Protein AF-A0A958GBY7-F1 (afdb_monomer)

Nearest PDB structures (foldseek):
  2dck-assembly1_A  TM=3.651E-01  e=3.935E+00  Bacillus sp. 41M-1
  6okt-assembly1_H  TM=3.185E-01  e=4.945E+00  Clostridioides difficile
  6o2m-assembly1_A  TM=3.184E-01  e=4.671E+00  Clostridioides difficile

Mean predicted aligned error: 2.13 Å

Sequence (61 aa):
MLYLHLGEIDDVDEVYLNGRRIGGSGAFPPRFYTAYSVYRIYPLPEEYLNAGGNNVLAVRV

pLDDT: mean 97.38, std 1.7, range [87.12, 98.75]

Secondary structure (DSSP, 8-state):
-EEEEEEE-SS-EEEEETTEEEEEESB-TTS-B--TTPEEEEEE-GGG--TTS---EEEE-

Structure (mmCIF, N/CA/C/O backbone):
data_AF-A0A958GBY7-F1
#
_entry.id   AF-A0A958GBY7-F1
#
loop_
_atom_site.group_PDB
_atom_site.id
_atom_site.type_symbol
_atom_site.label_atom_id
_atom_site.label_alt_id
_atom_site.label_comp_id
_atom_site.label_asym_id
_atom_site.label_entity_id
_atom_site.label_seq_id
_atom_site.pdbx_PDB_ins_code
_atom_site.Cartn_x
_atom_site.Cartn_y
_atom_site.Cartn_z
_atom_site.occupancy
_atom_site.B_iso_or_equiv
_atom_site.auth_seq_id
_atom_site.auth_comp_id
_atom_site.auth_asym_id
_atom_site.auth_atom_id
_atom_site.pdbx_PDB_model_num
ATOM 1 N N . MET A 1 1 ? 0.409 3.325 18.279 1.00 87.12 1 MET A N 1
ATOM 2 C CA . MET A 1 1 ? 1.174 3.137 17.027 1.00 87.12 1 MET A CA 1
ATOM 3 C C . MET A 1 1 ? 0.910 1.761 16.423 1.00 87.12 1 MET A C 1
ATOM 5 O O . MET A 1 1 ? 1.220 0.758 17.059 1.00 87.12 1 MET A O 1
ATOM 9 N N . LEU A 1 2 ? 0.329 1.719 15.220 1.00 95.94 2 LEU A N 1
ATOM 10 C CA . LEU A 1 2 ? 0.049 0.492 14.462 1.00 95.94 2 LEU A CA 1
ATOM 11 C C . LEU A 1 2 ? 0.883 0.451 13.175 1.00 95.94 2 LEU A C 1
ATOM 13 O O . LEU A 1 2 ? 1.215 1.496 12.615 1.00 95.94 2 LEU A O 1
ATOM 17 N N . TYR A 1 3 ? 1.181 -0.756 12.694 1.00 97.75 3 TYR A N 1
ATOM 18 C CA . TYR A 1 3 ? 1.930 -0.987 11.459 1.00 97.75 3 TYR A CA 1
ATOM 19 C C . TYR A 1 3 ? 1.216 -2.014 10.583 1.00 97.75 3 TYR A C 1
ATOM 21 O O . TYR A 1 3 ? 0.703 -3.017 11.079 1.00 97.75 3 TYR A O 1
ATOM 29 N N . LEU A 1 4 ? 1.217 -1.772 9.275 1.00 97.75 4 LEU A N 1
ATOM 30 C CA . LEU A 1 4 ? 0.792 -2.723 8.259 1.00 97.75 4 LEU A CA 1
ATOM 31 C C . LEU A 1 4 ? 2.019 -3.443 7.702 1.00 97.75 4 LEU A C 1
ATOM 33 O O . LEU A 1 4 ? 2.903 -2.808 7.130 1.00 97.75 4 LEU A O 1
ATOM 37 N N . HIS A 1 5 ? 2.046 -4.765 7.847 1.00 98.06 5 HIS A N 1
ATOM 38 C CA . HIS A 1 5 ? 3.077 -5.630 7.283 1.00 98.06 5 HIS A CA 1
ATOM 39 C C . HIS A 1 5 ? 2.529 -6.275 6.008 1.00 98.06 5 HIS A C 1
ATOM 41 O O . HIS A 1 5 ? 1.585 -7.058 6.085 1.00 98.06 5 HIS A O 1
ATOM 47 N N . LEU A 1 6 ? 3.107 -5.941 4.853 1.00 97.06 6 LEU A N 1
ATOM 48 C CA . LEU A 1 6 ? 2.711 -6.510 3.554 1.00 97.06 6 LEU A CA 1
ATOM 49 C C . LEU A 1 6 ? 3.688 -7.572 3.039 1.00 97.06 6 LEU A C 1
ATOM 51 O O . LEU A 1 6 ? 3.376 -8.263 2.076 1.00 97.06 6 LEU A O 1
ATOM 55 N N . GLY A 1 7 ? 4.844 -7.728 3.686 1.00 97.19 7 GLY A N 1
ATOM 56 C CA . GLY A 1 7 ? 5.877 -8.646 3.223 1.00 97.19 7 GLY A CA 1
ATOM 57 C C . GLY A 1 7 ? 6.554 -8.129 1.958 1.00 97.19 7 GLY A C 1
ATOM 58 O O . GLY A 1 7 ? 6.839 -6.936 1.848 1.00 97.19 7 GLY A O 1
ATOM 59 N N . GLU A 1 8 ? 6.819 -9.026 1.018 1.00 96.81 8 GLU A N 1
ATOM 60 C CA . GLU A 1 8 ? 7.406 -8.697 -0.279 1.00 96.81 8 GLU A CA 1
ATOM 61 C C . GLU A 1 8 ? 6.317 -8.670 -1.358 1.00 96.81 8 GLU A C 1
ATOM 63 O O . GLU A 1 8 ? 5.464 -9.553 -1.437 1.00 96.81 8 GLU A O 1
ATOM 68 N N . ILE A 1 9 ? 6.355 -7.634 -2.189 1.00 96.88 9 ILE A N 1
ATOM 69 C CA . ILE A 1 9 ? 5.579 -7.480 -3.422 1.00 96.88 9 ILE A CA 1
ATOM 70 C C . ILE A 1 9 ? 6.604 -7.319 -4.544 1.00 96.88 9 ILE A C 1
ATOM 72 O O . ILE A 1 9 ? 7.580 -6.590 -4.354 1.00 96.88 9 ILE A O 1
ATOM 76 N N . ASP A 1 10 ? 6.377 -7.986 -5.678 1.00 97.50 10 ASP A N 1
ATOM 77 C CA . ASP A 1 10 ? 7.343 -8.065 -6.779 1.00 97.50 10 ASP A CA 1
ATOM 78 C C . ASP A 1 10 ? 7.712 -6.670 -7.307 1.00 97.50 10 ASP A C 1
ATOM 80 O O . ASP A 1 10 ? 8.721 -6.106 -6.926 1.00 97.50 10 ASP A O 1
ATOM 84 N N . ASP A 1 11 ? 6.886 -5.986 -8.087 1.00 97.69 11 ASP A N 1
ATOM 85 C CA . ASP A 1 11 ? 7.384 -4.742 -8.682 1.00 97.69 11 ASP A CA 1
ATOM 86 C C . ASP A 1 11 ? 7.166 -3.495 -7.828 1.00 97.69 11 ASP A C 1
ATOM 88 O O . ASP A 1 11 ? 8.118 -2.894 -7.323 1.00 97.69 11 ASP A O 1
ATOM 92 N N . VAL A 1 12 ? 5.923 -3.050 -7.693 1.00 98.44 12 VAL A N 1
ATOM 93 C CA . VAL A 1 12 ? 5.611 -1.723 -7.160 1.00 98.44 12 VAL A CA 1
ATOM 94 C C . VAL A 1 12 ? 4.388 -1.816 -6.273 1.00 98.44 12 VAL A C 1
ATOM 96 O O . VAL A 1 12 ? 3.499 -2.626 -6.513 1.00 98.44 12 VAL A O 1
ATOM 99 N N . ASP A 1 13 ? 4.323 -0.961 -5.261 1.00 98.50 13 ASP A N 1
ATOM 100 C CA . ASP A 1 13 ? 3.093 -0.740 -4.523 1.00 98.50 13 ASP A CA 1
ATOM 101 C C . ASP A 1 13 ? 2.869 0.731 -4.151 1.00 98.50 13 ASP A C 1
ATOM 103 O O . ASP A 1 13 ? 3.798 1.524 -3.980 1.00 98.50 13 ASP A O 1
ATOM 107 N N . GLU A 1 14 ? 1.598 1.084 -3.982 1.00 98.62 14 GLU A N 1
ATOM 108 C CA . GLU A 1 14 ? 1.166 2.283 -3.270 1.00 98.62 14 GLU A CA 1
ATOM 109 C C . GLU A 1 14 ? 0.070 1.910 -2.273 1.00 98.62 14 GLU A C 1
ATOM 111 O O . GLU A 1 14 ? -0.912 1.254 -2.629 1.00 98.62 14 GLU A O 1
ATOM 116 N N . VAL A 1 15 ? 0.217 2.359 -1.027 1.00 98.56 15 VAL A N 1
ATOM 117 C CA . VAL A 1 15 ? -0.695 2.008 0.065 1.00 98.56 15 VAL A CA 1
ATOM 118 C C . VAL A 1 15 ? -1.456 3.229 0.543 1.00 98.56 15 VAL A C 1
ATOM 120 O O . VAL A 1 15 ? -0.877 4.291 0.797 1.00 98.56 15 VAL A O 1
ATOM 123 N N . TYR A 1 16 ? -2.762 3.049 0.720 1.00 98.75 16 TYR A N 1
ATOM 124 C CA . TYR A 1 16 ? -3.687 4.072 1.177 1.00 98.75 16 TYR A CA 1
ATOM 125 C C . TYR A 1 16 ? -4.489 3.582 2.383 1.00 98.75 16 TYR A C 1
ATOM 127 O O . TYR A 1 16 ? -5.002 2.464 2.385 1.00 98.75 16 TYR A O 1
ATOM 135 N N . LEU A 1 17 ? -4.653 4.455 3.376 1.00 98.75 17 LEU A N 1
ATOM 136 C CA . LEU A 1 17 ? -5.563 4.289 4.506 1.00 98.75 17 LEU A CA 1
ATOM 137 C C . LEU A 1 17 ? -6.670 5.337 4.397 1.00 98.75 17 LEU A C 1
ATOM 139 O O . LEU A 1 17 ? -6.390 6.534 4.361 1.00 98.75 17 LEU A O 1
ATOM 143 N N . ASN A 1 18 ? -7.925 4.891 4.317 1.00 98.25 18 ASN A N 1
ATOM 144 C CA . ASN A 1 18 ? -9.105 5.755 4.200 1.00 98.25 18 ASN A CA 1
ATOM 145 C C . ASN A 1 18 ? -8.963 6.812 3.082 1.00 98.25 18 ASN A C 1
ATOM 147 O O . ASN A 1 18 ? -9.296 7.983 3.251 1.00 98.25 18 ASN A O 1
ATOM 151 N N . GLY A 1 19 ? -8.411 6.394 1.936 1.00 98.31 19 GLY A N 1
ATOM 152 C CA . GLY A 1 19 ? -8.177 7.247 0.765 1.00 98.31 19 GLY A CA 1
ATOM 153 C C . GLY A 1 19 ? -6.924 8.130 0.831 1.00 98.31 19 GLY A C 1
ATOM 154 O O . GLY A 1 19 ? -6.624 8.821 -0.140 1.00 98.31 19 GLY A O 1
ATOM 155 N N . ARG A 1 20 ? -6.159 8.108 1.931 1.00 98.44 20 ARG A N 1
ATOM 156 C CA . ARG A 1 20 ? -4.917 8.883 2.094 1.00 98.44 20 ARG A CA 1
ATOM 157 C C . ARG A 1 20 ? -3.696 7.995 1.908 1.00 98.44 20 ARG A C 1
ATOM 159 O O . ARG A 1 20 ? -3.610 6.943 2.531 1.00 98.44 20 ARG A O 1
ATOM 166 N N . ARG A 1 21 ? -2.739 8.418 1.078 1.00 98.06 21 ARG A N 1
ATOM 167 C CA . ARG A 1 21 ? -1.502 7.659 0.834 1.00 98.06 21 ARG A CA 1
ATOM 168 C C . ARG A 1 21 ? -0.646 7.630 2.103 1.00 98.06 21 ARG A C 1
ATOM 170 O O . ARG A 1 21 ? -0.355 8.686 2.661 1.00 98.06 21 ARG A O 1
ATOM 177 N N . ILE A 1 22 ? -0.233 6.439 2.526 1.00 98.38 22 ILE A N 1
ATOM 178 C CA . ILE A 1 22 ? 0.618 6.215 3.708 1.00 98.38 22 ILE A CA 1
ATOM 179 C C . ILE A 1 22 ? 1.994 5.641 3.357 1.00 98.38 22 ILE A C 1
ATOM 181 O O . ILE A 1 22 ? 2.900 5.672 4.184 1.00 98.38 22 ILE A O 1
ATOM 185 N N . GLY A 1 23 ? 2.177 5.140 2.134 1.00 97.81 23 GLY A N 1
ATOM 186 C CA . GLY A 1 23 ? 3.436 4.526 1.733 1.00 97.81 23 GLY A CA 1
ATOM 187 C C . GLY A 1 23 ? 3.421 3.966 0.317 1.00 97.81 23 GLY A C 1
ATOM 188 O O . GLY A 1 23 ? 2.459 4.147 -0.430 1.00 97.81 23 GLY A O 1
ATOM 189 N N . GLY A 1 24 ? 4.529 3.332 -0.041 1.00 97.94 24 GLY A N 1
ATOM 190 C CA . GLY A 1 24 ? 4.733 2.619 -1.298 1.00 97.94 24 GLY A CA 1
ATOM 191 C C . GLY A 1 24 ? 6.218 2.398 -1.577 1.00 97.94 24 GLY A C 1
ATOM 192 O O . GLY A 1 24 ? 7.075 3.081 -1.003 1.00 97.94 24 GLY A O 1
ATOM 193 N N . SER A 1 25 ? 6.542 1.441 -2.433 1.00 98.38 25 SER A N 1
ATOM 194 C CA . SER A 1 25 ? 7.901 1.131 -2.880 1.00 98.38 2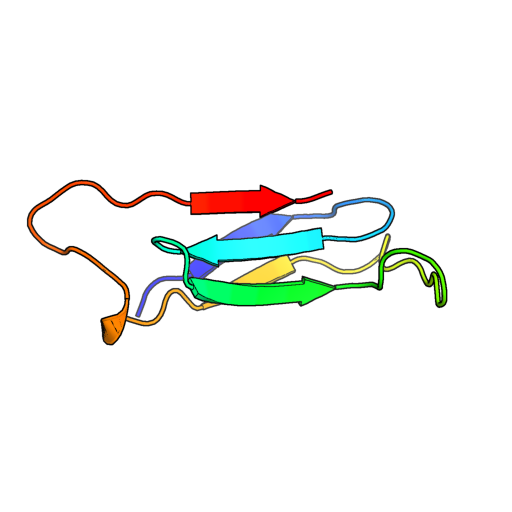5 SER A CA 1
ATOM 195 C C . SER A 1 25 ? 7.906 0.813 -4.373 1.00 98.3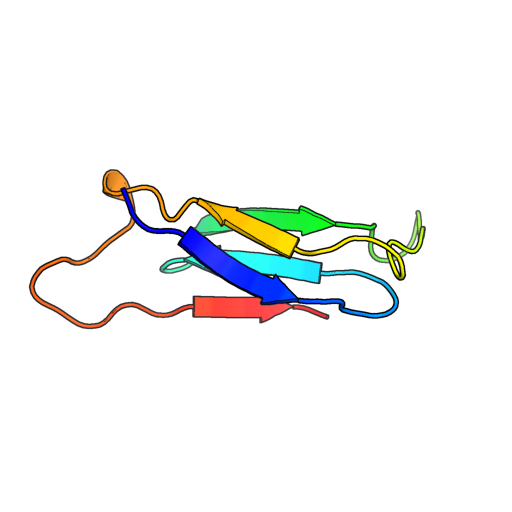8 25 SER A C 1
ATOM 197 O O . SER A 1 25 ? 6.936 0.287 -4.903 1.00 98.38 25 SER A O 1
ATOM 199 N N . GLY A 1 26 ? 8.991 1.167 -5.066 1.00 97.81 26 GLY A N 1
ATOM 200 C CA . GLY A 1 26 ? 9.019 1.155 -6.532 1.00 97.81 26 GLY A CA 1
ATOM 201 C C . GLY A 1 26 ? 8.357 2.401 -7.137 1.00 97.81 26 GLY A C 1
ATOM 202 O O . GLY A 1 26 ? 7.988 3.336 -6.420 1.00 97.81 26 GLY A O 1
ATOM 203 N N . ALA A 1 27 ? 8.197 2.420 -8.459 1.00 98.19 27 ALA A N 1
ATOM 204 C CA . ALA A 1 27 ? 7.338 3.385 -9.140 1.00 98.19 27 ALA A CA 1
ATOM 205 C C . ALA A 1 27 ? 6.666 2.784 -10.372 1.00 98.19 27 ALA A C 1
ATOM 207 O O . ALA A 1 27 ? 7.288 2.079 -11.163 1.00 98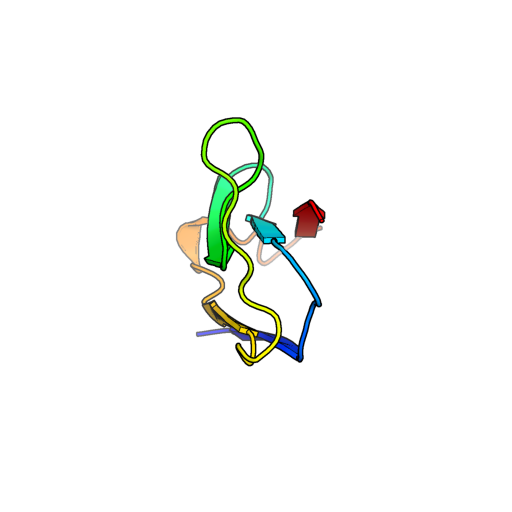.19 27 ALA A O 1
ATOM 208 N N . PHE A 1 28 ? 5.394 3.131 -10.554 1.00 97.62 28 PHE A N 1
ATOM 209 C CA . PHE A 1 28 ? 4.622 2.792 -11.743 1.00 97.62 28 PHE A CA 1
ATOM 210 C C . PHE A 1 28 ? 5.139 3.549 -12.987 1.00 97.62 28 PHE A C 1
ATOM 212 O O . PHE A 1 28 ? 5.832 4.567 -12.863 1.00 97.62 28 PHE A O 1
ATOM 219 N N . PRO A 1 29 ? 4.782 3.102 -14.208 1.00 96.94 29 PRO A N 1
ATOM 220 C CA . PRO A 1 29 ? 5.063 3.840 -15.438 1.00 96.94 29 PRO A CA 1
ATOM 221 C C . PRO A 1 29 ? 4.612 5.316 -15.380 1.00 96.94 29 PRO A C 1
ATOM 223 O O . PRO A 1 29 ? 3.643 5.640 -14.690 1.00 96.94 29 PRO A O 1
ATOM 226 N N . PRO A 1 30 ? 5.269 6.229 -16.124 1.00 96.88 30 PRO A N 1
ATOM 227 C CA . PRO A 1 30 ? 6.270 5.960 -17.164 1.00 96.88 30 PRO A CA 1
ATOM 228 C C . PRO A 1 30 ? 7.711 5.824 -16.652 1.00 96.88 30 PRO A C 1
ATOM 230 O O . PRO A 1 30 ? 8.572 5.355 -17.388 1.00 96.88 30 PRO A O 1
ATOM 233 N N . ARG A 1 31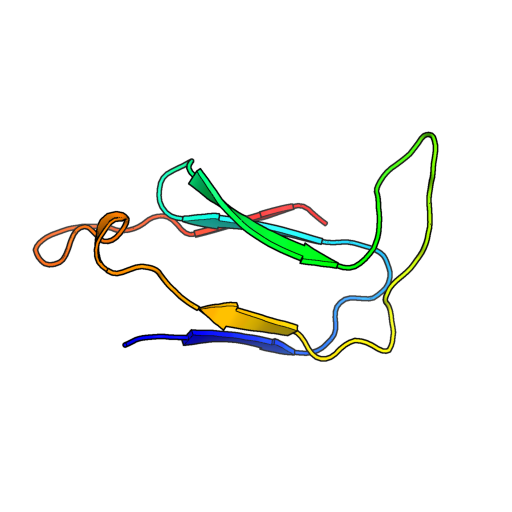 ? 7.998 6.222 -15.409 1.00 96.38 31 ARG A N 1
ATOM 234 C CA . ARG A 1 31 ? 9.337 6.098 -14.807 1.00 96.38 31 ARG A CA 1
ATOM 235 C C . ARG A 1 31 ? 9.396 4.864 -13.918 1.00 96.38 31 ARG A C 1
ATOM 237 O O . ARG A 1 31 ? 9.546 4.980 -12.706 1.00 96.38 31 ARG A O 1
ATOM 244 N N . PHE A 1 32 ? 9.221 3.708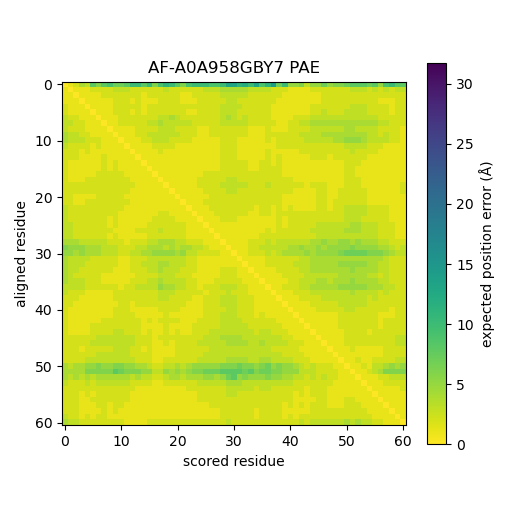 -14.547 1.00 97.31 32 PHE A N 1
ATOM 245 C CA . PHE A 1 32 ? 9.155 2.436 -13.848 1.00 97.31 32 PHE A CA 1
ATOM 246 C C . PHE A 1 32 ? 10.480 2.091 -13.164 1.00 97.31 32 PHE A C 1
ATOM 248 O O . PHE A 1 32 ? 11.540 2.159 -13.789 1.00 97.31 32 PHE A O 1
ATOM 255 N N . TYR A 1 33 ? 10.400 1.677 -11.902 1.00 97.88 33 TYR A N 1
ATOM 256 C CA . TYR A 1 33 ? 11.456 0.918 -11.245 1.00 97.88 33 TYR A CA 1
ATOM 257 C C . TYR A 1 33 ? 10.849 -0.031 -10.215 1.00 97.88 33 TYR A C 1
ATOM 259 O O . TYR A 1 33 ? 9.901 0.318 -9.510 1.00 97.88 33 TYR A O 1
ATOM 267 N N . THR A 1 34 ? 11.418 -1.228 -10.147 1.00 97.69 34 THR A N 1
ATOM 268 C CA . THR A 1 34 ? 10.984 -2.306 -9.257 1.00 97.69 34 THR A CA 1
ATOM 269 C C . THR A 1 34 ? 11.506 -2.120 -7.828 1.00 97.69 34 THR A C 1
ATOM 271 O O . THR A 1 34 ? 12.494 -1.418 -7.590 1.00 97.69 34 THR A O 1
ATOM 274 N N . ALA A 1 35 ? 10.840 -2.767 -6.878 1.00 97.50 35 ALA A N 1
ATOM 275 C CA . ALA A 1 35 ? 11.207 -2.882 -5.474 1.00 97.50 35 ALA A CA 1
ATOM 276 C C . ALA A 1 35 ? 10.969 -4.312 -4.942 1.00 97.50 35 ALA A C 1
ATOM 278 O O . ALA A 1 35 ? 10.573 -4.490 -3.788 1.00 97.50 35 ALA A O 1
ATOM 279 N N . TYR A 1 36 ? 11.237 -5.328 -5.767 1.00 96.75 36 TYR A N 1
ATOM 280 C CA . TYR A 1 36 ? 10.958 -6.743 -5.463 1.00 96.75 36 TYR A CA 1
ATOM 281 C C . TYR A 1 36 ? 11.596 -7.269 -4.195 1.00 96.75 36 TYR A C 1
ATOM 283 O O . TYR A 1 36 ? 10.986 -8.046 -3.470 1.00 96.75 36 TYR A O 1
ATOM 291 N N . SER A 1 37 ? 12.792 -6.793 -3.870 1.00 96.50 37 SER A N 1
ATOM 292 C CA . SER A 1 37 ? 13.517 -7.226 -2.679 1.00 96.50 37 SER A CA 1
ATOM 293 C C . SER A 1 37 ? 13.173 -6.415 -1.424 1.00 96.50 37 SER A C 1
ATOM 295 O O . SER A 1 37 ? 13.885 -6.508 -0.424 1.00 96.50 37 SER A O 1
ATOM 297 N N . VAL A 1 38 ? 12.169 -5.532 -1.473 1.00 97.75 38 VAL A N 1
ATOM 298 C CA . VAL A 1 38 ? 11.821 -4.659 -0.344 1.00 97.75 38 VAL A CA 1
ATOM 299 C C . VAL A 1 38 ? 10.762 -5.320 0.530 1.00 97.75 38 VAL A C 1
ATOM 301 O O . VAL A 1 38 ? 9.621 -5.517 0.111 1.00 97.75 38 VAL A O 1
ATOM 304 N N . TYR A 1 39 ? 11.112 -5.565 1.791 1.00 97.75 39 TYR A N 1
ATOM 305 C CA . TYR A 1 39 ? 10.147 -5.945 2.817 1.00 97.75 39 TYR A CA 1
ATOM 306 C C . TYR A 1 39 ? 9.363 -4.715 3.298 1.00 97.75 39 TYR A C 1
ATOM 308 O O . TYR A 1 39 ? 9.939 -3.749 3.805 1.00 97.75 39 TYR A O 1
ATOM 316 N N . ARG A 1 40 ? 8.039 -4.737 3.136 1.00 98.06 40 ARG A N 1
ATOM 317 C CA . ARG A 1 40 ? 7.162 -3.571 3.293 1.00 98.06 40 ARG A CA 1
ATOM 318 C C . ARG A 1 40 ? 6.484 -3.551 4.655 1.00 98.06 40 ARG A C 1
ATOM 320 O O . ARG A 1 40 ? 5.675 -4.423 4.989 1.00 98.06 40 ARG A O 1
ATOM 327 N N . ILE A 1 41 ? 6.803 -2.511 5.420 1.00 98.12 41 ILE A N 1
ATOM 328 C CA . ILE A 1 41 ? 6.169 -2.177 6.694 1.00 98.12 41 ILE A CA 1
ATOM 329 C C . ILE A 1 41 ? 5.804 -0.695 6.648 1.00 98.12 41 ILE A C 1
ATOM 331 O O . ILE A 1 41 ? 6.690 0.159 6.594 1.00 98.12 41 ILE A O 1
ATOM 335 N N . TYR A 1 42 ? 4.509 -0.387 6.681 1.00 97.94 42 TYR A N 1
ATOM 336 C CA . TYR A 1 42 ? 4.020 0.991 6.650 1.00 97.94 42 TYR A CA 1
ATOM 337 C C . TYR A 1 42 ? 3.378 1.362 7.988 1.00 97.94 42 TYR A C 1
ATOM 339 O O . TYR A 1 42 ? 2.530 0.609 8.478 1.0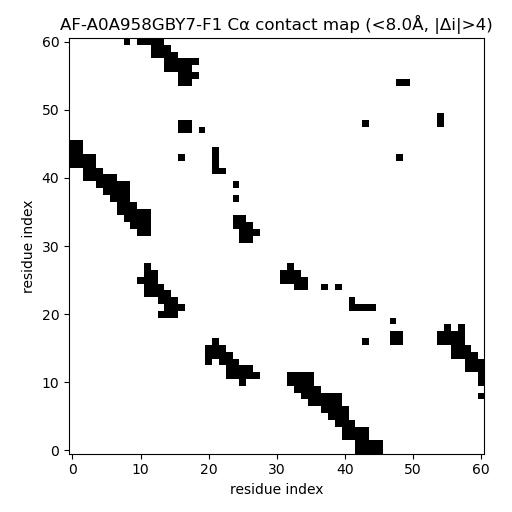0 97.94 42 TYR A O 1
ATOM 347 N N . PRO A 1 43 ? 3.749 2.500 8.604 1.00 97.69 43 PRO A N 1
ATOM 348 C CA . PRO A 1 43 ? 3.029 2.992 9.769 1.00 97.69 43 PRO A CA 1
ATOM 349 C C . PRO A 1 43 ? 1.592 3.341 9.371 1.00 97.69 43 PRO A C 1
ATOM 351 O O . PRO A 1 43 ? 1.355 3.858 8.279 1.00 97.69 43 PRO A O 1
ATOM 354 N N . LEU A 1 44 ? 0.641 3.070 10.262 1.00 97.81 44 LEU A N 1
ATOM 355 C CA . LEU A 1 44 ? -0.738 3.534 10.144 1.00 97.81 44 LEU A CA 1
ATOM 356 C C . LEU A 1 44 ? -0.890 4.784 11.023 1.00 97.81 44 LEU A C 1
ATOM 358 O O . LEU A 1 44 ? -0.967 4.634 12.247 1.00 97.81 44 LEU A O 1
ATOM 362 N N . PRO A 1 45 ? -0.893 6.000 10.443 1.00 97.19 45 PRO A N 1
ATOM 363 C CA . PRO A 1 45 ? -1.004 7.229 11.219 1.00 97.19 45 PRO A CA 1
ATOM 364 C C . PRO A 1 45 ? -2.341 7.264 11.959 1.00 97.19 45 PRO A C 1
ATOM 366 O O . PRO A 1 45 ? -3.395 7.005 11.368 1.00 97.19 45 PRO A O 1
ATOM 369 N N . GLU A 1 46 ? -2.303 7.559 13.257 1.00 96.50 46 GLU A N 1
ATOM 370 C CA . GLU A 1 46 ? -3.492 7.534 14.115 1.00 96.50 46 GLU A CA 1
ATOM 371 C 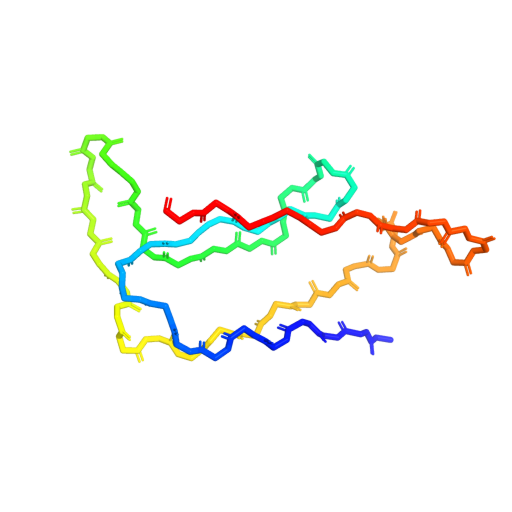C . GLU A 1 46 ? -4.525 8.573 13.662 1.00 96.50 46 GLU A C 1
ATOM 373 O O . GLU A 1 46 ? -5.725 8.316 13.715 1.00 96.50 46 GLU A O 1
ATOM 378 N N . GLU A 1 47 ? -4.070 9.692 13.096 1.00 96.94 47 GLU A N 1
ATOM 379 C CA . GLU A 1 47 ? -4.908 10.743 12.521 1.00 96.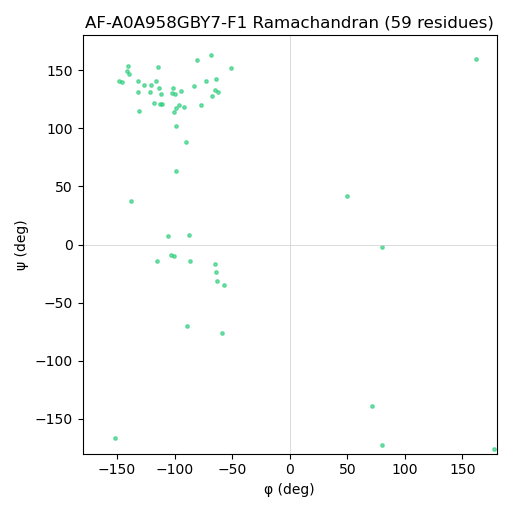94 47 GLU A CA 1
ATOM 380 C C . GLU A 1 47 ? -5.716 10.299 11.290 1.00 96.94 47 GLU A C 1
ATOM 382 O O . GLU A 1 47 ? -6.656 10.988 10.889 1.00 96.94 47 GLU A O 1
ATOM 387 N N . TYR A 1 48 ? -5.352 9.180 10.656 1.00 97.75 48 TYR A N 1
ATOM 388 C CA . TYR A 1 48 ? -6.073 8.634 9.503 1.00 97.75 48 TYR A CA 1
ATOM 389 C C . TYR A 1 48 ? -6.994 7.480 9.891 1.00 97.75 48 TYR A C 1
ATOM 391 O O . TYR A 1 48 ? -7.803 7.063 9.062 1.00 97.75 48 TYR A O 1
ATOM 399 N N . LEU A 1 49 ? -6.900 6.969 11.122 1.00 97.38 49 LEU A N 1
ATOM 400 C CA . LEU A 1 49 ? -7.713 5.862 11.607 1.00 97.38 49 LEU A CA 1
ATOM 401 C C . LEU A 1 49 ? -9.082 6.341 12.100 1.00 97.38 49 LEU A C 1
ATOM 403 O O . LEU A 1 49 ? -9.213 7.296 12.860 1.00 97.38 49 LEU A O 1
ATOM 407 N N . ASN A 1 50 ? -10.118 5.596 11.734 1.00 97.00 50 ASN A N 1
ATOM 408 C CA . ASN A 1 50 ? -11.421 5.653 12.375 1.00 97.00 50 ASN A CA 1
ATOM 409 C C . ASN A 1 50 ? -11.448 4.639 13.529 1.00 97.00 50 ASN A C 1
ATOM 411 O O . ASN A 1 50 ? -11.799 3.479 13.326 1.00 97.00 50 ASN A O 1
ATOM 415 N N . ALA A 1 51 ? -11.028 5.049 14.728 1.00 92.06 5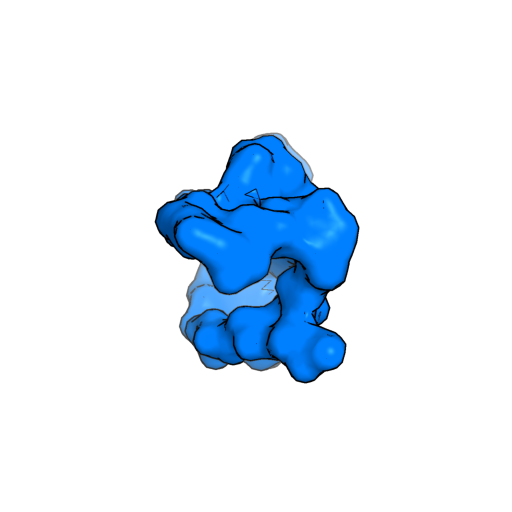1 ALA A N 1
ATOM 416 C CA . ALA A 1 51 ? -10.840 4.144 15.870 1.00 92.06 51 ALA A CA 1
ATOM 417 C C . ALA A 1 51 ? -12.135 3.468 16.369 1.00 92.06 51 ALA A C 1
ATOM 419 O O . ALA A 1 51 ? -12.076 2.410 16.989 1.00 92.06 51 ALA A O 1
ATOM 420 N N . GLY A 1 52 ? -13.298 4.068 16.099 1.00 94.50 52 GLY A N 1
ATOM 421 C CA . GLY A 1 52 ? -14.610 3.540 16.489 1.00 94.50 52 GLY A CA 1
ATOM 422 C C . GLY A 1 52 ? -15.409 2.940 15.333 1.00 94.50 52 GLY A C 1
ATOM 423 O O . GLY A 1 52 ? -16.589 2.646 15.506 1.00 94.50 52 GLY A O 1
ATOM 424 N N . GLY A 1 53 ? -14.810 2.805 14.148 1.00 96.50 53 GLY A N 1
ATOM 425 C CA . GLY A 1 53 ? -15.526 2.388 12.951 1.00 96.50 53 GLY A CA 1
ATOM 426 C C . GLY A 1 53 ? -14.654 1.661 11.938 1.00 96.50 53 GLY A C 1
ATOM 427 O O . GLY A 1 53 ? -13.539 1.222 12.218 1.00 96.50 53 GLY A O 1
ATOM 428 N N . ASN A 1 54 ? -15.195 1.517 10.731 1.00 98.06 54 ASN A N 1
ATOM 429 C CA . ASN A 1 54 ? -14.504 0.811 9.663 1.00 98.06 54 ASN A CA 1
ATOM 430 C C . ASN A 1 54 ? -13.345 1.645 9.120 1.00 98.06 54 ASN A C 1
ATOM 432 O O . ASN A 1 54 ? -13.463 2.856 8.922 1.00 98.06 54 ASN A O 1
ATOM 436 N N . ASN A 1 55 ? -12.250 0.951 8.831 1.00 98.31 55 ASN A N 1
ATOM 437 C CA . ASN A 1 55 ? -11.102 1.477 8.114 1.00 98.31 55 ASN A CA 1
ATOM 438 C C . ASN A 1 55 ? -10.959 0.715 6.801 1.00 98.31 55 ASN A C 1
ATOM 440 O O . ASN A 1 55 ? -11.149 -0.500 6.763 1.00 98.31 55 ASN A O 1
ATOM 444 N N . VAL A 1 56 ? -10.611 1.425 5.734 1.00 98.56 56 VAL A N 1
ATOM 445 C CA . VAL A 1 56 ? -10.341 0.842 4.422 1.00 98.56 56 VAL A CA 1
ATOM 446 C C . VAL A 1 56 ? -8.857 0.979 4.134 1.00 98.56 56 VAL A C 1
ATOM 448 O O . VAL A 1 56 ? -8.326 2.088 4.075 1.00 98.56 56 VAL A O 1
ATOM 451 N N . LEU A 1 57 ? -8.204 -0.160 3.929 1.00 98.31 57 LEU A N 1
ATOM 452 C CA . LEU A 1 57 ? -6.866 -0.231 3.360 1.00 98.31 57 LEU A CA 1
ATOM 453 C C . LEU A 1 57 ? -6.989 -0.589 1.882 1.00 98.31 57 LEU A C 1
ATOM 455 O O . LEU A 1 57 ? -7.664 -1.555 1.531 1.00 98.31 57 LEU A O 1
ATOM 459 N N . ALA A 1 58 ? -6.332 0.189 1.030 1.00 98.62 58 ALA A N 1
ATOM 460 C CA . ALA A 1 58 ? -6.214 -0.097 -0.391 1.00 98.62 58 ALA A CA 1
ATOM 461 C C . ALA A 1 58 ? -4.736 -0.196 -0.758 1.00 98.62 58 ALA A C 1
ATOM 463 O O . ALA A 1 58 ? -3.943 0.679 -0.407 1.00 98.62 58 ALA A O 1
ATOM 464 N N . VAL A 1 59 ? -4.387 -1.264 -1.469 1.00 98.25 59 VAL A N 1
ATOM 465 C CA . VAL A 1 59 ? -3.046 -1.493 -2.002 1.00 98.25 59 VAL A CA 1
ATOM 466 C C . VAL A 1 59 ? -3.171 -1.541 -3.513 1.00 98.25 59 VAL A C 1
ATOM 468 O O . VAL A 1 59 ? -3.935 -2.341 -4.054 1.00 98.25 59 VAL A O 1
ATOM 471 N N . ARG A 1 60 ? -2.452 -0.651 -4.185 1.00 98.25 60 ARG A N 1
ATOM 472 C CA . ARG A 1 60 ? -2.268 -0.691 -5.631 1.00 98.25 60 ARG A CA 1
ATOM 473 C C . ARG A 1 60 ? -0.967 -1.429 -5.912 1.00 98.25 60 ARG A C 1
ATOM 475 O O . ARG A 1 60 ? 0.031 -1.084 -5.289 1.00 98.25 60 ARG A O 1
ATOM 482 N N . VAL A 1 61 ? -0.998 -2.378 -6.843 1.00 96.44 61 VAL A N 1
ATOM 483 C CA . VAL A 1 61 ? 0.154 -3.145 -7.348 1.00 96.44 61 VAL A CA 1
ATOM 484 C C . VAL A 1 61 ? 0.227 -3.076 -8.864 1.00 96.44 61 VAL A C 1
ATOM 486 O O . VAL A 1 61 ? -0.809 -2.715 -9.476 1.00 96.44 61 VAL A O 1
#

Radius of gyration: 12.37 Å; Cα contacts (8 Å, |Δi|>4): 123; chains: 1; bounding box: 29×19×34 Å

Foldseek 3Di:
DDKDWPFFDWFKKWKDKQNHTQDMDFDDPPPGGGDRVDGDITDDDPVRDPPPDDMDMDMDD

Solvent-accessible surface area (backbone atoms only — not comparable to full-atom values): 3737 Å² total; per-residue (Å²): 141,51,72,48,76,69,46,64,53,59,47,37,40,40,33,24,44,67,88,41,80,60,48,64,43,50,35,66,79,92,70,62,43,69,30,45,90,44,76,42,71,36,64,50,59,70,92,61,55,45,90,91,57,85,74,50,77,47,76,48,112